Protein AF-A0A5K0XSF6-F1 (afdb_monomer_lite)

Structure (mmCIF, N/CA/C/O backbone):
data_AF-A0A5K0XSF6-F1
#
_entry.id   AF-A0A5K0XSF6-F1
#
loop_
_atom_site.group_PDB
_atom_site.id
_atom_site.type_symbol
_atom_site.label_atom_id
_atom_site.label_alt_id
_atom_site.label_comp_id
_atom_site.label_asym_id
_atom_site.label_entity_id
_atom_site.label_seq_id
_atom_site.pdbx_PDB_ins_code
_atom_site.Cartn_x
_atom_site.Cartn_y
_atom_site.Cartn_z
_atom_site.occupancy
_atom_site.B_iso_or_equiv
_atom_site.auth_seq_id
_atom_site.auth_comp_id
_atom_site.auth_asym_id
_atom_site.auth_atom_id
_atom_site.pdbx_PDB_model_num
ATOM 1 N N . MET A 1 1 ? -13.231 -8.683 8.214 1.00 89.12 1 MET A N 1
ATOM 2 C CA . MET A 1 1 ? -13.679 -8.697 6.786 1.00 89.12 1 MET A CA 1
ATOM 3 C C . MET A 1 1 ? -12.501 -8.350 5.870 1.00 89.12 1 MET A C 1
ATOM 5 O O . MET A 1 1 ? -11.554 -7.747 6.366 1.00 89.12 1 MET A O 1
ATOM 9 N N . VAL A 1 2 ? -12.526 -8.740 4.585 1.00 96.62 2 VAL A N 1
ATOM 10 C CA . VAL A 1 2 ? -11.461 -8.449 3.597 1.00 96.62 2 VAL A CA 1
ATOM 11 C C . VAL A 1 2 ? -11.978 -7.459 2.554 1.00 96.62 2 VAL A C 1
ATOM 13 O O . VAL A 1 2 ? -13.084 -7.651 2.052 1.00 96.62 2 VAL A O 1
ATOM 16 N N . ALA A 1 3 ? -11.183 -6.452 2.201 1.00 97.31 3 ALA A N 1
ATOM 17 C CA . ALA A 1 3 ? -11.460 -5.562 1.078 1.00 97.31 3 ALA A CA 1
ATOM 18 C C . ALA A 1 3 ? -10.269 -5.463 0.128 1.00 97.31 3 ALA A C 1
ATOM 20 O O . ALA A 1 3 ? -9.118 -5.647 0.525 1.00 97.31 3 ALA A O 1
ATOM 21 N N . ALA A 1 4 ? -10.570 -5.161 -1.130 1.00 96.12 4 ALA A N 1
ATOM 22 C CA . ALA A 1 4 ? -9.579 -4.964 -2.170 1.00 96.12 4 ALA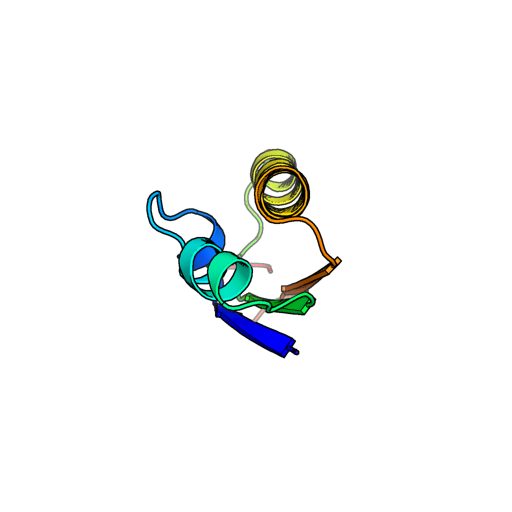 A CA 1
ATOM 23 C C . ALA A 1 4 ? -9.440 -3.481 -2.507 1.00 96.12 4 ALA A C 1
ATOM 25 O O . ALA A 1 4 ? -10.425 -2.750 -2.558 1.00 96.12 4 ALA A O 1
ATOM 26 N N . GLU A 1 5 ? -8.210 -3.084 -2.786 1.00 95.56 5 GLU A N 1
ATOM 27 C CA . GLU A 1 5 ? -7.865 -1.873 -3.516 1.00 95.56 5 GLU A CA 1
ATOM 28 C C . GLU A 1 5 ? -6.818 -2.236 -4.580 1.00 95.56 5 GLU A C 1
ATOM 30 O O . GLU A 1 5 ? -6.257 -3.334 -4.604 1.00 95.56 5 GLU A O 1
ATOM 35 N N . THR A 1 6 ? -6.573 -1.339 -5.515 1.00 95.69 6 THR A N 1
ATOM 36 C CA . THR A 1 6 ? -5.803 -1.598 -6.725 1.00 95.69 6 THR A CA 1
ATOM 37 C C . THR A 1 6 ? -4.699 -0.572 -6.853 1.00 95.69 6 THR A C 1
ATOM 39 O O . THR A 1 6 ? -4.944 0.626 -6.807 1.00 95.69 6 THR A O 1
ATOM 42 N N . CYS A 1 7 ? -3.466 -1.062 -6.978 1.00 94.69 7 CYS A N 1
ATOM 43 C CA . CYS A 1 7 ? -2.272 -0.316 -7.366 1.00 94.69 7 CYS A CA 1
ATOM 44 C C . CYS A 1 7 ? -2.235 1.164 -6.905 1.00 94.69 7 CYS A C 1
ATOM 46 O O . CYS A 1 7 ? -1.804 1.440 -5.784 1.00 94.69 7 CYS A O 1
ATOM 48 N N . GLU A 1 8 ? -2.682 2.102 -7.743 1.00 96.94 8 GLU A N 1
ATOM 49 C CA . GLU A 1 8 ? -2.649 3.552 -7.529 1.00 96.94 8 GLU A CA 1
ATOM 50 C C . GLU A 1 8 ? -3.529 4.049 -6.372 1.00 96.94 8 GLU A C 1
ATOM 52 O O . GLU A 1 8 ? -3.202 5.074 -5.773 1.00 96.94 8 GLU A O 1
ATOM 57 N N . GLU A 1 9 ? -4.587 3.324 -6.003 1.00 96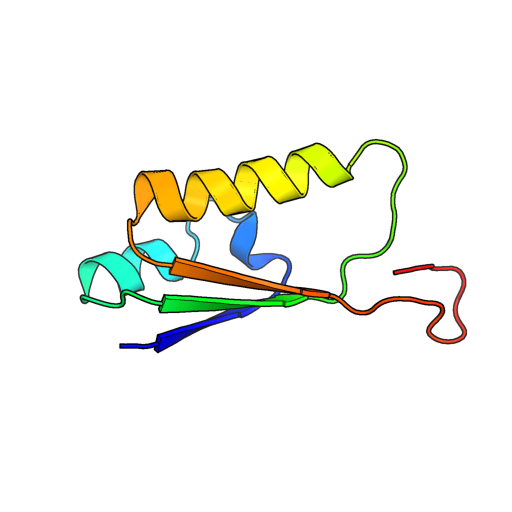.94 9 GLU A N 1
ATOM 58 C CA . GLU A 1 9 ? -5.477 3.663 -4.881 1.00 96.94 9 GLU A CA 1
ATOM 59 C C . GLU A 1 9 ? -4.727 3.714 -3.540 1.00 96.94 9 GLU A C 1
ATOM 61 O O . GLU A 1 9 ? -5.115 4.431 -2.622 1.00 96.94 9 GLU A O 1
ATOM 66 N N . LEU A 1 10 ? -3.573 3.045 -3.436 1.00 96.75 10 LEU A N 1
ATOM 67 C CA . LEU A 1 10 ? -2.676 3.166 -2.285 1.00 96.75 10 LEU A CA 1
ATOM 68 C C . LEU A 1 10 ? -2.139 4.597 -2.095 1.00 96.75 10 LEU A C 1
ATOM 70 O O . LEU A 1 10 ? -1.780 4.974 -0.976 1.00 96.75 10 LEU A O 1
ATOM 74 N N . PHE A 1 11 ? -2.054 5.382 -3.167 1.00 95.31 11 PHE A N 1
ATOM 75 C CA . PHE A 1 11 ? -1.387 6.683 -3.198 1.00 95.31 11 PHE A CA 1
ATOM 76 C C . PHE A 1 11 ? -2.359 7.866 -3.240 1.00 95.31 11 PHE A C 1
ATOM 78 O O . PHE A 1 11 ? -1.898 9.011 -3.210 1.00 95.31 11 PHE A O 1
ATOM 85 N N . THR A 1 12 ? -3.668 7.619 -3.312 1.00 95.31 12 THR A N 1
ATOM 86 C CA . THR A 1 12 ? -4.674 8.682 -3.330 1.00 95.31 12 THR A CA 1
ATOM 87 C C . THR A 1 12 ? -4.888 9.258 -1.924 1.00 95.31 12 THR A C 1
ATOM 89 O O . THR A 1 12 ? -4.737 8.550 -0.926 1.00 95.31 12 THR A O 1
ATOM 92 N N . PRO A 1 13 ? -5.200 10.563 -1.814 1.00 92.12 13 PRO A N 1
ATOM 93 C CA . PRO A 1 13 ? -5.452 11.200 -0.521 1.00 92.12 13 PRO A CA 1
ATOM 94 C C . PRO A 1 13 ? -6.711 10.657 0.170 1.00 92.12 13 PRO A C 1
ATOM 96 O O . PRO A 1 13 ? -6.730 10.568 1.392 1.00 92.12 13 PRO A O 1
ATOM 99 N N . ASP A 1 14 ? -7.721 10.266 -0.608 1.00 93.44 14 ASP A N 1
ATOM 100 C CA . ASP A 1 14 ? -8.959 9.644 -0.135 1.00 93.44 14 ASP A CA 1
ATOM 101 C C . ASP A 1 14 ? -8.991 8.177 -0.584 1.00 93.44 14 ASP A C 1
ATOM 103 O O . ASP A 1 14 ? -9.674 7.790 -1.532 1.00 93.44 14 ASP A O 1
ATOM 107 N N . ALA A 1 15 ? -8.092 7.381 -0.001 1.00 95.81 15 ALA A N 1
ATOM 108 C CA . ALA A 1 15 ? -7.948 5.976 -0.359 1.00 95.81 15 ALA A CA 1
ATOM 109 C C . ALA A 1 15 ? -9.175 5.173 0.118 1.00 95.81 15 ALA A C 1
ATOM 111 O O . ALA A 1 15 ? -9.554 5.312 1.286 1.00 95.81 15 ALA A O 1
ATOM 112 N N . PRO A 1 16 ? -9.732 4.254 -0.700 1.00 95.44 16 PRO A N 1
ATOM 113 C CA . PRO A 1 16 ? -10.929 3.480 -0.350 1.00 95.44 16 PRO A CA 1
ATOM 114 C C . 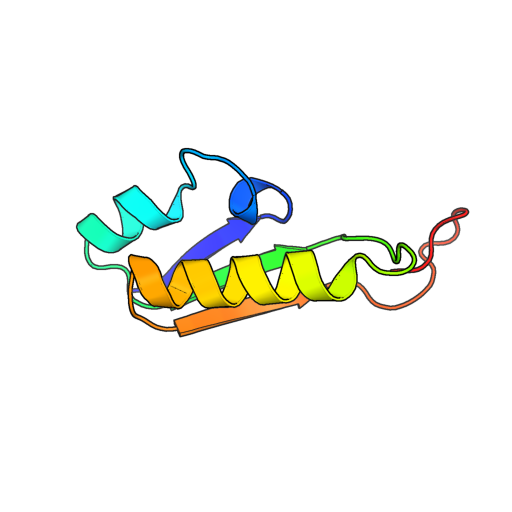PRO A 1 16 ? -10.840 2.759 1.001 1.00 95.44 16 PRO A C 1
ATOM 116 O O . PRO A 1 16 ? -11.837 2.631 1.714 1.00 95.44 16 PRO A O 1
ATOM 119 N N . ARG A 1 17 ? -9.635 2.319 1.404 1.00 96.06 17 ARG A N 1
ATOM 120 C CA . ARG A 1 17 ? -9.423 1.670 2.707 1.00 96.06 17 ARG A CA 1
ATOM 121 C C . ARG A 1 17 ? -9.875 2.506 3.902 1.00 96.06 17 ARG A C 1
ATOM 123 O O . ARG A 1 17 ? -10.166 1.910 4.928 1.00 96.06 17 ARG A O 1
ATOM 130 N N . ILE A 1 18 ? -9.897 3.839 3.810 1.00 97.00 18 ILE A N 1
ATOM 131 C CA . ILE A 1 18 ? -10.213 4.713 4.948 1.00 97.00 18 ILE A CA 1
ATOM 132 C C . ILE A 1 18 ? -11.663 4.482 5.372 1.00 97.00 18 ILE A C 1
ATOM 134 O O . ILE A 1 18 ? -11.929 4.150 6.526 1.00 97.00 18 ILE A O 1
ATOM 138 N N . GLU A 1 19 ? -12.596 4.576 4.426 1.00 97.25 19 GLU A N 1
ATOM 139 C CA . GLU A 1 19 ? -14.012 4.312 4.683 1.00 97.25 19 GLU A CA 1
ATOM 140 C C . GLU A 1 19 ? -14.248 2.836 5.035 1.00 97.25 19 GLU A C 1
ATOM 142 O O . GLU A 1 19 ? -14.997 2.511 5.956 1.00 97.25 19 GLU A O 1
ATOM 147 N N . LEU A 1 20 ? -13.565 1.920 4.348 1.00 97.00 20 LEU A N 1
ATOM 148 C CA . LEU A 1 20 ? -13.681 0.487 4.616 1.00 97.00 20 LEU A CA 1
ATOM 149 C C . LEU A 1 20 ? -13.207 0.117 6.032 1.00 97.00 20 LEU A C 1
ATOM 151 O O . LEU A 1 20 ? -13.840 -0.709 6.688 1.00 97.00 20 LEU A O 1
ATOM 155 N N . ALA A 1 21 ? -12.141 0.747 6.530 1.00 97.31 21 ALA A N 1
ATOM 156 C CA . ALA A 1 21 ? -11.665 0.575 7.899 1.00 97.31 21 ALA A CA 1
ATOM 157 C C . ALA A 1 21 ? -12.689 1.091 8.919 1.00 97.31 21 ALA A C 1
ATOM 159 O O . ALA A 1 21 ? -12.979 0.401 9.895 1.00 97.31 21 ALA A O 1
ATOM 160 N N . LEU A 1 22 ? -13.298 2.259 8.666 1.00 97.12 22 LEU A N 1
ATOM 161 C CA . LEU A 1 22 ? -14.387 2.788 9.500 1.00 97.12 22 LEU A CA 1
ATOM 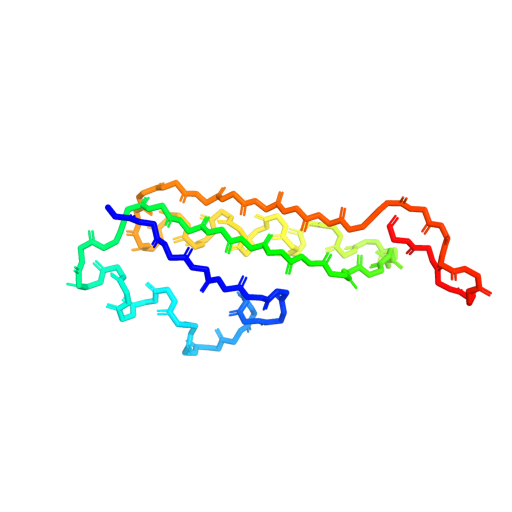162 C C . LEU A 1 22 ? -15.609 1.852 9.525 1.00 97.12 22 LEU A C 1
ATOM 164 O O . LEU A 1 22 ? -16.305 1.781 10.535 1.00 97.12 22 LEU A O 1
ATOM 168 N N . ASN A 1 23 ? -15.821 1.086 8.453 1.00 97.44 23 ASN A N 1
ATOM 169 C CA . ASN A 1 23 ? -16.852 0.050 8.350 1.00 97.44 23 ASN A CA 1
ATOM 170 C C . ASN A 1 23 ? -16.421 -1.331 8.896 1.00 97.44 23 ASN A C 1
ATOM 172 O O . ASN A 1 23 ? -17.145 -2.313 8.727 1.00 97.44 23 ASN A O 1
ATOM 176 N N . GLY A 1 24 ? -15.264 -1.438 9.560 1.00 97.06 24 GLY A N 1
ATOM 177 C CA . GLY A 1 24 ? -14.822 -2.663 10.240 1.00 97.06 24 GLY A CA 1
ATOM 178 C C . GLY A 1 24 ? -14.084 -3.678 9.359 1.00 97.06 24 GLY A C 1
ATOM 179 O O . GLY A 1 24 ? -13.986 -4.857 9.712 1.00 97.06 24 GLY A O 1
ATOM 180 N N . VAL A 1 25 ? -13.563 -3.267 8.201 1.00 98.06 25 VAL A N 1
ATOM 181 C CA . VAL A 1 25 ? -12.620 -4.092 7.431 1.00 98.06 25 VAL A CA 1
ATOM 182 C C . VAL A 1 25 ? -11.261 -4.119 8.130 1.00 98.06 25 VAL A C 1
ATOM 184 O O . VAL A 1 25 ? -10.741 -3.089 8.542 1.00 98.06 25 VAL A O 1
ATOM 187 N N . GLU A 1 26 ? -10.663 -5.307 8.223 1.00 97.25 26 GLU A N 1
ATOM 188 C CA . GLU A 1 26 ? -9.405 -5.533 8.954 1.00 97.25 26 GLU A CA 1
ATOM 189 C C . GLU A 1 26 ? -8.278 -6.041 8.050 1.00 97.25 26 GLU A C 1
ATOM 191 O O . GLU A 1 26 ? -7.118 -6.048 8.453 1.00 97.25 26 GLU A O 1
ATOM 196 N N . ILE A 1 27 ? -8.606 -6.505 6.841 1.00 98.19 27 ILE A N 1
ATOM 197 C CA . ILE A 1 27 ? -7.634 -7.020 5.876 1.00 98.19 27 ILE A CA 1
ATOM 198 C C . ILE A 1 27 ? -7.832 -6.290 4.555 1.00 98.19 27 ILE A C 1
ATOM 200 O O . ILE A 1 27 ? -8.906 -6.353 3.957 1.00 98.19 27 ILE A O 1
ATOM 204 N N . PHE A 1 28 ? -6.771 -5.651 4.082 1.00 98.19 28 PHE A N 1
ATOM 205 C CA . PHE A 1 28 ? -6.734 -4.935 2.814 1.00 98.19 28 PHE A CA 1
ATOM 206 C C . PHE A 1 28 ? -5.795 -5.662 1.861 1.00 98.19 28 PHE A C 1
ATOM 208 O O . PHE A 1 28 ? -4.655 -5.960 2.218 1.00 98.19 28 PHE A O 1
ATOM 215 N N . VAL A 1 29 ? -6.264 -5.959 0.654 1.00 98.12 29 VAL A N 1
ATOM 216 C CA . VAL A 1 29 ? -5.447 -6.567 -0.398 1.00 98.12 29 VAL A CA 1
ATOM 217 C C . VAL A 1 29 ? -5.235 -5.567 -1.523 1.00 98.12 29 VAL A C 1
ATOM 219 O O . VAL A 1 29 ? -6.189 -4.970 -2.007 1.00 98.12 29 VAL A O 1
ATOM 222 N N . ASN A 1 30 ? -3.986 -5.397 -1.947 1.00 98.12 30 ASN A N 1
ATOM 223 C CA . ASN A 1 30 ? -3.615 -4.567 -3.080 1.00 98.12 30 ASN A CA 1
ATOM 224 C C . ASN A 1 30 ? -2.944 -5.411 -4.163 1.00 98.12 30 ASN A C 1
ATOM 226 O O . ASN A 1 30 ? -1.851 -5.959 -3.974 1.00 98.12 30 ASN A O 1
ATOM 230 N N . ALA A 1 31 ? -3.633 -5.533 -5.295 1.00 96.75 31 ALA A N 1
ATOM 231 C CA . ALA A 1 31 ? -3.085 -6.114 -6.512 1.00 96.75 31 ALA A CA 1
ATOM 232 C C . ALA A 1 31 ? -2.495 -4.996 -7.377 1.00 96.75 31 ALA A C 1
ATOM 234 O O . ALA A 1 31 ? -3.176 -4.020 -7.698 1.00 96.75 31 ALA A O 1
ATOM 235 N N . SER A 1 32 ? -1.217 -5.126 -7.734 1.00 96.81 32 SER A N 1
ATOM 236 C CA . SER A 1 32 ? -0.451 -4.057 -8.369 1.00 96.81 32 SER A CA 1
ATOM 237 C C . SER A 1 32 ? 0.273 -4.502 -9.640 1.00 96.81 32 SER A C 1
ATOM 239 O O . SER A 1 32 ? 0.713 -5.645 -9.780 1.00 96.81 32 SER A O 1
ATOM 241 N N . GLY A 1 33 ? 0.413 -3.551 -10.563 1.00 95.62 33 GLY A N 1
ATOM 242 C CA . GLY A 1 33 ? 1.265 -3.616 -11.751 1.00 95.62 33 GLY A CA 1
ATOM 243 C C . GLY A 1 33 ? 2.270 -2.465 -11.740 1.00 95.62 33 GLY A C 1
ATOM 244 O O . GLY A 1 33 ? 2.412 -1.734 -12.711 1.00 95.62 33 GLY A O 1
ATOM 245 N N . SER A 1 34 ? 2.935 -2.237 -10.612 1.00 95.81 34 SER A N 1
ATOM 246 C CA . SER A 1 34 ? 3.895 -1.149 -10.451 1.00 95.81 34 SER A CA 1
ATOM 247 C C . SER A 1 34 ? 5.269 -1.524 -11.002 1.00 95.81 34 SER A C 1
ATOM 249 O O . SER A 1 34 ? 6.025 -2.247 -10.349 1.00 95.81 34 SER A O 1
ATOM 251 N N . HIS A 1 35 ? 5.627 -0.970 -12.158 1.00 96.38 35 HIS A N 1
ATOM 252 C CA . HIS A 1 35 ? 6.962 -1.117 -12.738 1.00 96.38 35 HIS A CA 1
ATOM 253 C C . HIS A 1 35 ? 8.092 -0.639 -11.803 1.00 96.38 35 HIS A C 1
ATOM 255 O O . HIS A 1 35 ? 7.921 0.209 -10.916 1.00 96.38 35 HIS A O 1
ATOM 261 N N . HIS A 1 36 ? 9.281 -1.193 -12.012 1.00 96.38 36 HIS A N 1
ATOM 262 C CA . HIS A 1 36 ? 10.516 -0.771 -11.389 1.00 96.38 36 HIS A CA 1
ATOM 263 C C . HIS A 1 36 ? 10.859 0.659 -11.798 1.00 96.38 36 HIS A C 1
ATOM 265 O O . HIS A 1 36 ? 10.956 1.002 -12.976 1.00 96.38 36 HIS A O 1
ATOM 271 N N . GLN A 1 37 ? 11.149 1.472 -10.790 1.00 96.00 37 GLN A N 1
ATOM 272 C CA . GLN A 1 37 ? 11.760 2.773 -10.966 1.00 96.00 37 GLN A CA 1
ATOM 273 C C . GLN A 1 37 ? 12.849 2.959 -9.911 1.00 96.00 37 GLN A C 1
ATOM 275 O O . GLN A 1 37 ? 12.625 2.738 -8.713 1.00 96.00 37 GLN A O 1
ATOM 280 N N . LEU A 1 38 ? 14.030 3.390 -10.361 1.00 95.56 38 LEU A N 1
ATOM 281 C CA . LEU A 1 38 ? 15.191 3.597 -9.504 1.00 95.56 38 LEU A CA 1
ATOM 282 C C . LEU A 1 38 ? 14.823 4.498 -8.311 1.00 95.56 38 LEU A C 1
ATOM 284 O O . LEU A 1 38 ? 14.247 5.571 -8.485 1.00 95.56 38 LEU A O 1
ATOM 288 N N . ARG A 1 39 ? 15.163 4.045 -7.094 1.00 94.31 39 ARG A N 1
ATOM 289 C CA . ARG A 1 39 ? 14.945 4.740 -5.805 1.00 94.31 39 ARG A CA 1
ATOM 290 C C . ARG A 1 39 ? 13.482 4.963 -5.375 1.00 94.31 39 ARG A C 1
ATOM 292 O O . ARG A 1 39 ? 13.266 5.635 -4.372 1.00 94.31 39 ARG A O 1
ATOM 299 N N . LYS A 1 40 ? 12.477 4.370 -6.036 1.00 94.50 40 LYS A N 1
ATOM 300 C CA . LYS A 1 40 ? 11.060 4.515 -5.623 1.00 94.50 40 LYS A CA 1
ATOM 301 C C . LYS A 1 40 ? 10.505 3.409 -4.726 1.00 94.50 40 LYS A C 1
ATOM 303 O O . LYS A 1 40 ? 9.418 3.579 -4.178 1.00 94.50 40 LYS A O 1
ATOM 308 N N . LEU A 1 41 ? 11.236 2.311 -4.528 1.00 94.75 41 LEU A N 1
ATOM 309 C CA . LEU A 1 41 ? 10.764 1.198 -3.694 1.00 94.75 41 LEU A CA 1
ATOM 310 C C . LEU A 1 41 ? 10.382 1.655 -2.275 1.00 94.75 41 LEU A C 1
ATOM 312 O O . LEU A 1 41 ? 9.344 1.250 -1.763 1.00 94.75 41 LEU A O 1
ATOM 316 N N . ASN A 1 42 ? 11.170 2.552 -1.677 1.00 96.50 42 ASN A N 1
ATOM 317 C CA . ASN A 1 42 ? 10.918 3.052 -0.323 1.00 96.50 42 ASN A CA 1
ATOM 318 C C . ASN A 1 42 ? 9.580 3.793 -0.215 1.00 96.50 42 ASN A C 1
ATOM 320 O O . ASN A 1 42 ? 8.833 3.544 0.719 1.00 96.50 42 ASN A O 1
ATOM 324 N N . ILE A 1 43 ? 9.221 4.603 -1.217 1.00 96.12 43 ILE A N 1
ATOM 325 C CA . ILE A 1 43 ? 7.945 5.338 -1.235 1.00 96.12 43 ILE A CA 1
ATOM 326 C C . ILE A 1 43 ? 6.765 4.364 -1.165 1.00 96.12 43 ILE A C 1
ATOM 328 O O . ILE A 1 43 ? 5.818 4.581 -0.414 1.00 96.12 43 ILE A O 1
ATOM 332 N N . ARG A 1 44 ? 6.834 3.267 -1.929 1.00 96.25 44 ARG A N 1
ATOM 333 C CA . ARG A 1 44 ? 5.813 2.214 -1.909 1.00 96.25 44 ARG A CA 1
ATOM 334 C C . ARG A 1 44 ? 5.733 1.548 -0.534 1.00 96.25 44 ARG A C 1
ATOM 336 O O . ARG A 1 44 ? 4.643 1.420 0.013 1.00 96.25 44 ARG A O 1
ATOM 343 N N . MET A 1 45 ? 6.878 1.173 0.038 1.00 97.50 45 MET A N 1
ATOM 344 C CA . MET A 1 45 ? 6.934 0.560 1.370 1.00 97.50 45 MET A CA 1
ATOM 345 C C . MET A 1 45 ? 6.378 1.487 2.454 1.00 97.50 45 MET A C 1
ATOM 347 O O . MET A 1 45 ? 5.642 1.032 3.325 1.00 97.50 45 MET A O 1
ATOM 351 N N . ASP A 1 46 ? 6.688 2.779 2.387 1.00 97.81 46 ASP A N 1
ATOM 352 C CA . ASP A 1 46 ? 6.211 3.768 3.351 1.00 97.81 46 ASP A CA 1
ATOM 353 C C . ASP A 1 46 ? 4.697 3.957 3.255 1.00 97.81 46 ASP A C 1
ATOM 355 O O . ASP A 1 46 ? 4.034 4.091 4.280 1.00 97.81 46 ASP A O 1
ATOM 359 N N . ARG A 1 47 ? 4.122 3.906 2.047 1.00 96.81 47 ARG A N 1
ATOM 360 C CA . ARG A 1 47 ? 2.665 3.972 1.856 1.00 96.81 47 ARG A CA 1
ATOM 361 C C . ARG A 1 47 ? 1.950 2.732 2.386 1.00 96.81 47 ARG A C 1
ATOM 363 O O . ARG A 1 47 ? 0.951 2.887 3.079 1.00 96.81 47 ARG A O 1
ATOM 370 N N . ILE A 1 48 ? 2.491 1.533 2.153 1.00 97.44 48 ILE A N 1
ATOM 371 C CA . ILE A 1 48 ? 1.947 0.282 2.718 1.00 97.44 48 ILE A CA 1
ATOM 372 C C . ILE A 1 48 ? 1.969 0.330 4.252 1.00 97.44 48 ILE A C 1
ATOM 374 O O . ILE A 1 48 ? 0.965 0.054 4.902 1.00 97.44 48 ILE A O 1
ATOM 378 N N . LYS A 1 49 ? 3.097 0.740 4.846 1.00 98.06 49 LYS A N 1
ATOM 379 C CA . LYS A 1 49 ? 3.214 0.885 6.305 1.00 98.06 49 LYS A CA 1
ATOM 380 C C . LYS A 1 49 ? 2.256 1.940 6.852 1.00 98.06 49 LYS A C 1
ATOM 382 O O . LYS A 1 49 ? 1.642 1.733 7.895 1.00 98.06 49 LYS A O 1
ATOM 387 N N . ASN A 1 50 ? 2.124 3.067 6.156 1.00 97.50 50 ASN A N 1
ATOM 388 C CA . ASN A 1 50 ? 1.222 4.140 6.552 1.00 97.50 50 ASN A CA 1
ATOM 389 C C . ASN A 1 50 ? -0.249 3.693 6.511 1.00 97.50 50 ASN A C 1
ATOM 391 O O . ASN A 1 50 ? -0.987 4.012 7.437 1.00 97.50 50 ASN A O 1
ATOM 395 N N . ALA A 1 51 ? -0.644 2.885 5.519 1.00 97.00 51 ALA A N 1
ATOM 396 C CA . ALA A 1 51 ? -1.981 2.298 5.445 1.00 97.00 51 ALA A CA 1
ATOM 397 C C . ALA A 1 51 ? -2.324 1.509 6.719 1.00 97.00 51 ALA A C 1
ATOM 399 O O . ALA A 1 51 ? -3.336 1.791 7.356 1.00 97.00 51 ALA A O 1
ATOM 400 N N . THR A 1 52 ? -1.441 0.601 7.150 1.00 96.88 52 THR A N 1
ATOM 401 C CA . THR A 1 52 ? -1.630 -0.154 8.403 1.00 96.88 52 THR A CA 1
ATOM 402 C C . THR A 1 52 ? -1.510 0.714 9.654 1.00 96.88 52 THR A C 1
ATOM 404 O O . THR A 1 52 ? -2.173 0.449 10.648 1.00 96.88 52 THR A O 1
ATOM 407 N N . PHE A 1 53 ? -0.677 1.758 9.625 1.00 97.75 53 PHE A N 1
ATOM 408 C CA . PHE A 1 53 ? -0.504 2.662 10.763 1.00 97.75 53 PHE A CA 1
ATOM 409 C C . PHE A 1 53 ? -1.764 3.494 11.034 1.00 97.75 53 PHE A C 1
ATOM 411 O O . PHE A 1 53 ? -2.122 3.690 12.189 1.00 97.75 53 PHE A O 1
ATOM 418 N N . ILE A 1 54 ? -2.434 3.973 9.981 1.00 95.81 54 ILE A N 1
ATOM 419 C CA . ILE A 1 54 ? -3.627 4.822 10.100 1.00 95.81 54 ILE A CA 1
ATOM 420 C C . ILE A 1 54 ? -4.894 3.984 10.298 1.00 95.81 54 ILE A C 1
ATOM 422 O O . ILE A 1 54 ? -5.720 4.323 11.139 1.00 95.81 54 ILE A O 1
ATOM 426 N N . CYS A 1 55 ? -5.068 2.917 9.515 1.00 96.62 55 CYS A N 1
ATOM 427 C CA . CYS A 1 55 ? -6.318 2.147 9.485 1.00 96.62 55 CYS A CA 1
ATOM 428 C C . CYS A 1 55 ? -6.310 0.932 10.428 1.00 96.62 55 CYS A C 1
ATOM 430 O O . CYS A 1 55 ? -7.354 0.323 10.643 1.00 96.62 55 CYS A O 1
ATOM 432 N N . GLY A 1 56 ? -5.150 0.558 10.979 1.00 96.00 56 GLY A N 1
ATOM 433 C CA . GLY A 1 56 ? -4.978 -0.721 11.662 1.00 96.00 56 GLY A CA 1
ATOM 434 C C . GLY A 1 56 ? -5.045 -1.912 10.696 1.00 96.00 56 GLY A C 1
ATOM 435 O O . GLY A 1 56 ? -4.972 -1.760 9.475 1.00 96.00 56 GLY A O 1
ATOM 436 N N . GLY A 1 57 ? -5.171 -3.116 11.256 1.00 96.31 57 GLY A N 1
ATOM 437 C CA . GLY A 1 57 ? -5.351 -4.343 10.478 1.00 96.31 57 GLY A CA 1
ATOM 438 C C . GLY A 1 57 ? -4.106 -4.820 9.720 1.00 96.31 57 GLY A C 1
ATOM 439 O O . GLY A 1 57 ? -2.966 -4.496 10.058 1.00 96.31 57 GLY A O 1
ATOM 440 N N . VAL A 1 58 ? -4.340 -5.643 8.698 1.00 97.81 58 VAL A N 1
ATOM 441 C CA . VAL A 1 58 ? -3.315 -6.269 7.855 1.00 97.81 58 VAL A CA 1
ATOM 442 C C . VAL A 1 58 ? -3.424 -5.740 6.433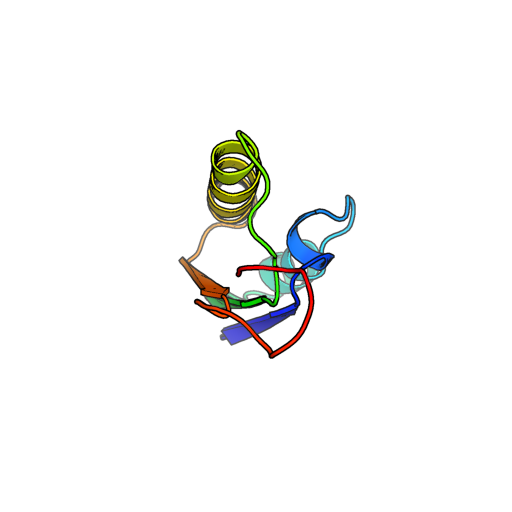 1.00 97.81 58 VAL A C 1
ATOM 444 O O . VAL A 1 58 ? -4.509 -5.692 5.858 1.00 97.81 58 VAL A O 1
ATOM 447 N N . TYR A 1 59 ? -2.282 -5.408 5.835 1.00 98.12 59 TYR A N 1
ATOM 448 C CA . TYR A 1 59 ? -2.206 -4.988 4.442 1.00 98.12 59 TYR A CA 1
ATOM 449 C C . TYR A 1 59 ? -1.352 -5.970 3.636 1.00 98.12 59 TYR A C 1
ATOM 451 O O . TYR A 1 59 ? -0.176 -6.187 3.935 1.00 98.12 59 TYR A O 1
ATOM 459 N N . ILE A 1 60 ? -1.947 -6.568 2.607 1.00 98.00 60 ILE A N 1
ATOM 460 C CA . ILE A 1 60 ? -1.324 -7.548 1.717 1.00 98.00 60 ILE A CA 1
ATOM 461 C C . ILE A 1 60 ? -1.091 -6.875 0.371 1.00 98.00 60 ILE A C 1
ATOM 463 O O . ILE A 1 60 ? -2.030 -6.425 -0.273 1.00 98.00 60 ILE A O 1
ATOM 467 N N . TYR A 1 61 ? 0.159 -6.837 -0.077 1.00 97.94 61 TYR A N 1
ATOM 468 C CA . TYR A 1 61 ? 0.534 -6.251 -1.359 1.00 97.94 61 TYR A CA 1
ATOM 469 C C . TYR A 1 61 ? 1.105 -7.322 -2.286 1.00 97.94 61 TYR A C 1
ATOM 471 O O . TYR A 1 61 ? 1.986 -8.088 -1.893 1.00 97.94 61 TYR A O 1
ATOM 479 N N . SER A 1 62 ? 0.637 -7.345 -3.530 1.00 97.56 62 SER A N 1
ATOM 480 C CA . SER A 1 62 ? 1.173 -8.186 -4.599 1.00 97.56 62 SER A CA 1
ATOM 481 C C . SER A 1 62 ? 1.494 -7.334 -5.820 1.00 97.56 62 SER A C 1
ATOM 483 O O . SER A 1 62 ? 0.774 -6.387 -6.128 1.00 97.56 62 SER A O 1
ATOM 485 N N . ASN A 1 63 ? 2.584 -7.663 -6.510 1.00 97.06 63 ASN A N 1
ATOM 486 C CA . ASN A 1 63 ? 2.997 -6.984 -7.732 1.00 97.06 63 ASN A CA 1
ATOM 487 C C . ASN A 1 63 ? 3.392 -8.005 -8.789 1.00 97.06 63 ASN A C 1
ATOM 489 O O . ASN A 1 63 ? 3.933 -9.063 -8.453 1.00 97.06 63 ASN A O 1
ATOM 493 N N . HIS A 1 64 ? 3.204 -7.655 -10.057 1.00 95.06 64 HIS A N 1
ATOM 494 C CA . HIS A 1 64 ? 3.870 -8.372 -11.137 1.00 95.06 64 HIS A CA 1
ATOM 495 C C . HIS A 1 64 ? 5.400 -8.313 -10.948 1.00 95.06 64 HIS A C 1
ATOM 497 O O . HIS A 1 64 ? 5.925 -7.329 -10.426 1.00 95.06 64 HIS A O 1
ATOM 503 N N . LYS A 1 65 ? 6.109 -9.378 -11.337 1.00 95.88 65 LYS A N 1
ATOM 504 C CA . LYS A 1 65 ? 7.571 -9.448 -11.303 1.00 95.88 65 LYS A CA 1
ATOM 505 C C . LYS A 1 65 ? 8.104 -9.970 -12.632 1.00 95.88 65 LYS A C 1
ATOM 507 O O . LYS A 1 65 ? 7.825 -11.115 -12.979 1.00 95.88 65 LYS A O 1
ATOM 512 N N . GLY A 1 66 ? 8.915 -9.174 -13.323 1.00 96.06 66 GLY A N 1
ATOM 513 C CA . GLY A 1 66 ? 9.510 -9.544 -14.610 1.00 96.06 66 GLY A CA 1
ATOM 514 C C . GLY A 1 66 ? 9.150 -8.597 -15.752 1.00 96.06 66 GLY A C 1
ATOM 515 O O . GLY A 1 66 ? 8.768 -7.452 -15.532 1.00 96.06 66 GLY A O 1
ATOM 516 N N . CYS A 1 67 ? 9.310 -9.076 -16.985 1.00 95.31 67 CYS A N 1
ATOM 517 C CA . CYS A 1 67 ? 8.974 -8.323 -18.192 1.00 95.31 67 CYS A CA 1
ATOM 518 C C . CYS A 1 67 ? 7.639 -8.815 -18.756 1.00 95.31 67 CYS A C 1
ATOM 520 O O . CYS A 1 67 ? 7.434 -10.018 -18.896 1.00 95.31 67 CYS A O 1
ATOM 522 N N . ASP A 1 68 ? 6.775 -7.887 -19.154 1.00 94.44 68 ASP A N 1
ATOM 523 C CA . ASP A 1 68 ? 5.492 -8.161 -19.815 1.00 94.44 68 ASP A CA 1
ATOM 524 C C . ASP A 1 68 ? 5.593 -8.181 -21.356 1.00 94.44 68 ASP A C 1
ATOM 526 O O . ASP A 1 68 ? 4.585 -8.259 -22.052 1.00 94.44 68 ASP A O 1
ATOM 530 N N . GLY A 1 69 ? 6.815 -8.105 -21.897 1.00 95.44 69 GLY A N 1
ATOM 531 C CA . GLY A 1 69 ? 7.082 -7.967 -23.333 1.00 95.44 69 GLY A CA 1
ATOM 532 C C . GLY A 1 69 ? 7.200 -6.514 -23.809 1.00 95.44 69 GLY A C 1
ATOM 533 O O . GLY A 1 69 ? 7.516 -6.280 -24.975 1.00 95.44 69 GLY A O 1
ATOM 534 N N . GLY A 1 70 ? 6.990 -5.538 -22.921 1.00 94.62 70 GLY A N 1
ATOM 535 C CA . GLY A 1 70 ? 7.214 -4.122 -23.177 1.00 94.62 70 GLY A CA 1
ATOM 536 C C . GLY A 1 70 ? 8.623 -3.639 -22.817 1.00 94.62 70 GLY A C 1
ATOM 537 O O . GLY A 1 70 ? 9.588 -4.396 -22.718 1.00 94.62 70 GLY A O 1
ATOM 538 N N . ARG A 1 71 ? 8.743 -2.320 -22.614 1.00 96.00 71 ARG A N 1
ATOM 539 C CA . ARG A 1 71 ? 9.991 -1.652 -22.185 1.00 96.00 71 ARG A CA 1
ATOM 540 C C . ARG A 1 71 ? 10.126 -1.545 -20.662 1.00 96.00 71 ARG A C 1
ATOM 542 O O . ARG A 1 71 ? 11.064 -0.915 -20.181 1.00 96.00 71 ARG A O 1
ATOM 549 N N . LEU A 1 72 ? 9.165 -2.089 -19.917 1.00 96.62 72 LEU A N 1
ATOM 550 C CA . LEU A 1 72 ? 9.08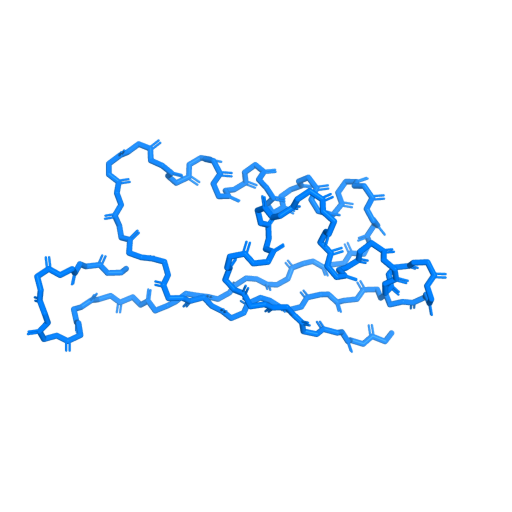8 -1.985 -18.467 1.00 96.62 72 LEU A CA 1
ATOM 551 C C . LEU A 1 72 ? 9.464 -3.319 -17.819 1.00 96.62 72 LEU A C 1
ATOM 553 O O . LEU A 1 72 ? 9.133 -4.391 -18.318 1.00 96.62 72 LEU A O 1
ATOM 557 N N . TYR A 1 73 ? 10.154 -3.222 -16.689 1.00 96.19 73 TYR A N 1
ATOM 558 C CA . TYR A 1 73 ? 10.362 -4.327 -15.761 1.00 96.19 73 TYR A CA 1
ATOM 559 C C . TYR A 1 73 ? 9.502 -4.061 -14.533 1.00 96.19 73 TYR A C 1
ATOM 561 O O . TYR A 1 73 ? 9.464 -2.916 -14.088 1.00 96.19 73 TYR A O 1
ATOM 569 N N . PHE A 1 74 ? 8.842 -5.075 -13.989 1.00 95.56 74 PHE A N 1
ATOM 570 C CA . PHE A 1 74 ? 7.995 -4.994 -12.799 1.00 95.56 74 PHE A CA 1
ATOM 571 C C . PHE A 1 74 ? 8.656 -5.682 -11.604 1.00 95.56 74 PHE A C 1
ATOM 573 O O . PHE A 1 74 ? 9.292 -6.744 -11.811 1.00 95.56 74 PHE A O 1
#

Secondary structure (DSSP, 8-state):
-EEEEEGGGGGSSS-THHHHHHTT--EEEEEE-----TT-HHHHHHHHHHHHHHH-SEEEEEE--SB-SSS-B-

InterPro domains:
  IPR003010 Carbon-nitrogen hydrolase [PF00795] (2-73)
  IPR003010 Carbon-nitrogen hydrolase [PS50263] (1-74)
  IPR003694 NAD(+) synthetase [PTHR23090] (1-74)
  IPR036526 Carbon-nitrogen hydrolase superfamily [G3DSA:3.60.110.10] (1-74)
  IPR036526 Carbon-nitrogen hydrolase superfamily [SSF56317] (2-73)

Sequence (74 aa):
MVAAETCEELFTPDAPRIELALNGVEIFVNASGSHHQLRKLNIRMDRIKNATFICGGVYIYSNHKGCDGGRLYF

Radius of gyration: 13.13 Å; chains: 1; bounding box: 32×21×35 Å

Organism: NCBI:txid210225

Foldseek 3Di:
DEDEDEACLLVDPPRPLVVVLVVPHQEYEYEYADFDDPPCPVVVVVSQVVSCVNSNHYYHYDYDAQDPPDPTGD

pLDDT: mean 96.33, std 1.46, range [89.12, 98.19]